Protein AF-A0A947U623-F1 (afdb_monomer_lite)

Foldseek 3Di:
DVVVVVVVVVVVVPPDPPPDQAEAEEEEEDDPPAADPPHVCRHPFNVVVCVVQVVVSHHYHYDYDHPVVSLVCQLVVVGFKYWFAFDDPVSVVRWDWDFQPDFDDDDDDDDPVDDDPDPPPPCSVVPDDRRRMTMTGRPPDPPDPPPPPPDDDDDPDDDDDD

pLDDT: mean 70.65, std 21.05, range [23.34, 93.44]

Secondary structure (DSSP, 8-state):
-HHHHHHHHHHHHT-------EEEEEEE--BTTTB-TTSGGGSHHHHHHHHHHHTTTEEEEEEE--HHHHHHHHHTTSSSEEEEEPP-HHHHHH-EE-S--B---------TTS--S--------TT-----BEEEE-TT---SS-S---------------

Structure (mmCIF, N/CA/C/O backbone):
data_AF-A0A947U623-F1
#
_entry.id   AF-A0A947U623-F1
#
loop_
_atom_site.group_PDB
_atom_site.id
_atom_site.type_symbol
_atom_site.label_atom_id
_atom_site.label_alt_id
_atom_site.label_comp_id
_atom_site.label_asym_id
_atom_site.label_entity_id
_atom_site.label_seq_id
_atom_site.pdbx_PDB_ins_code
_atom_site.Cartn_x
_atom_site.Cartn_y
_atom_site.Cartn_z
_atom_site.occupancy
_atom_site.B_iso_or_equiv
_atom_site.auth_seq_id
_atom_site.auth_comp_id
_atom_site.auth_asym_id
_atom_site.auth_atom_id
_atom_site.pdbx_PDB_model_num
ATOM 1 N N . MET A 1 1 ? -27.843 -3.131 53.153 1.00 62.16 1 MET A N 1
ATOM 2 C CA . MET A 1 1 ? -26.439 -3.399 52.750 1.00 62.16 1 MET A CA 1
ATOM 3 C C . MET A 1 1 ? -26.314 -4.554 51.749 1.00 62.16 1 MET A C 1
ATOM 5 O O . MET A 1 1 ? -25.768 -4.341 50.678 1.00 62.16 1 MET A O 1
ATOM 9 N N . ARG A 1 2 ? -26.897 -5.737 52.002 1.00 68.00 2 ARG A N 1
ATOM 10 C CA . ARG A 1 2 ? -26.827 -6.915 51.102 1.00 68.00 2 ARG A CA 1
ATOM 11 C C . ARG A 1 2 ? -27.379 -6.691 49.677 1.00 68.00 2 ARG A C 1
ATOM 13 O O . ARG A 1 2 ? -26.789 -7.174 48.723 1.00 68.00 2 ARG A O 1
ATOM 20 N N . ARG A 1 3 ? -28.450 -5.892 49.534 1.00 73.06 3 ARG A N 1
ATOM 21 C CA . ARG A 1 3 ? -29.049 -5.522 48.230 1.00 73.06 3 ARG A CA 1
ATOM 22 C C . ARG A 1 3 ? -28.205 -4.535 47.404 1.00 73.06 3 ARG A C 1
ATOM 24 O O . ARG A 1 3 ? -28.288 -4.539 46.182 1.00 73.06 3 ARG A O 1
ATOM 31 N N . LEU A 1 4 ? -27.384 -3.714 48.068 1.00 75.50 4 LEU A N 1
ATOM 32 C CA . LEU A 1 4 ? -26.464 -2.776 47.408 1.00 75.50 4 LEU A CA 1
ATOM 33 C C . LEU A 1 4 ? -25.236 -3.512 46.859 1.00 75.50 4 LEU A C 1
ATOM 35 O O . LEU A 1 4 ? -24.801 -3.230 45.750 1.00 75.50 4 LEU A O 1
ATOM 39 N N . LEU A 1 5 ? -24.739 -4.513 47.595 1.00 75.19 5 LEU A N 1
ATOM 40 C CA . LEU A 1 5 ? -23.651 -5.383 47.138 1.00 75.19 5 LEU A CA 1
ATOM 41 C C . LEU A 1 5 ? -24.050 -6.206 45.906 1.00 75.19 5 LEU A C 1
ATOM 43 O O . LEU A 1 5 ? -23.271 -6.303 44.965 1.00 75.19 5 LEU A O 1
ATOM 47 N N . THR A 1 6 ? -25.277 -6.737 45.865 1.00 79.88 6 THR A N 1
ATOM 48 C CA . THR A 1 6 ? -25.775 -7.463 44.685 1.00 79.88 6 THR A CA 1
ATOM 49 C C . THR A 1 6 ? -25.949 -6.563 43.464 1.00 79.88 6 THR A C 1
ATOM 51 O O . THR A 1 6 ? -25.655 -7.000 42.359 1.00 79.88 6 THR A O 1
ATOM 54 N N . ALA A 1 7 ? -26.371 -5.305 43.641 1.00 79.44 7 ALA A N 1
ATOM 55 C CA . ALA A 1 7 ? -26.481 -4.354 42.533 1.00 79.44 7 ALA A CA 1
ATOM 56 C C . ALA A 1 7 ? -25.102 -3.959 41.971 1.00 79.44 7 ALA A C 1
ATOM 58 O O . ALA A 1 7 ? -24.934 -3.868 40.758 1.00 79.44 7 ALA A O 1
ATOM 59 N N . LEU A 1 8 ? -24.098 -3.797 42.842 1.00 78.25 8 LEU A N 1
ATOM 60 C CA . LEU A 1 8 ? -22.727 -3.475 42.438 1.00 78.25 8 LEU A CA 1
ATOM 61 C C . LEU A 1 8 ? -22.062 -4.633 41.667 1.00 78.25 8 LEU A C 1
ATOM 63 O O . LEU A 1 8 ? -21.417 -4.400 40.648 1.00 78.25 8 LEU A O 1
ATOM 67 N N . LEU A 1 9 ? -22.272 -5.878 42.112 1.00 77.81 9 LEU A N 1
ATOM 68 C CA . LEU A 1 9 ? -21.800 -7.083 41.414 1.00 77.81 9 LEU A CA 1
ATOM 69 C C . LEU A 1 9 ? -22.490 -7.291 40.055 1.00 77.81 9 LEU A C 1
ATOM 71 O O . LEU A 1 9 ? -21.840 -7.734 39.112 1.00 77.81 9 LEU A O 1
ATOM 75 N N . LEU A 1 10 ? -23.774 -6.936 39.929 1.00 79.12 10 LEU A N 1
ATOM 76 C CA . LEU A 1 10 ? -24.505 -7.048 38.664 1.00 79.12 10 LEU A CA 1
ATOM 77 C C . LEU A 1 10 ? -24.050 -5.991 37.639 1.00 79.12 10 LEU A C 1
ATOM 79 O O . LEU A 1 10 ? -23.854 -6.318 36.473 1.00 79.12 10 LEU A O 1
ATOM 83 N N . CYS A 1 11 ? -23.807 -4.746 38.071 1.00 76.88 11 CYS A N 1
ATOM 84 C CA . CYS A 1 11 ? -23.284 -3.684 37.201 1.00 76.88 11 CYS A CA 1
ATOM 85 C C . CYS A 1 11 ? -21.851 -3.954 36.714 1.00 76.88 11 CYS A C 1
ATOM 87 O O . CYS A 1 11 ? -21.518 -3.603 35.585 1.00 76.88 11 CYS A O 1
ATOM 89 N N . ALA A 1 12 ? -21.012 -4.603 37.528 1.00 74.50 12 ALA A N 1
ATOM 90 C CA . ALA A 1 12 ? -19.654 -4.969 37.126 1.00 74.50 12 ALA A CA 1
ATOM 91 C C . ALA A 1 12 ? -19.627 -6.053 36.028 1.00 74.50 12 ALA A C 1
ATOM 93 O O . ALA A 1 12 ? -18.721 -6.053 35.200 1.00 74.50 12 ALA A O 1
ATOM 94 N N . GLY A 1 13 ? -20.630 -6.941 35.981 1.00 75.19 13 GLY A N 1
ATOM 95 C CA . GLY A 1 13 ? -20.740 -7.991 34.958 1.00 75.19 13 GLY A CA 1
ATOM 96 C C . GLY A 1 13 ? -21.222 -7.507 33.583 1.00 75.19 13 GLY A C 1
ATOM 97 O O . GLY A 1 13 ? -20.975 -8.172 32.583 1.00 75.19 13 GLY A O 1
ATOM 98 N N . LEU A 1 14 ? -21.878 -6.344 33.514 1.00 71.88 14 LEU A N 1
ATOM 99 C CA . LEU A 1 14 ? -22.396 -5.758 32.267 1.00 71.88 14 LEU A CA 1
ATOM 100 C C . LEU A 1 14 ? -21.351 -4.940 31.492 1.00 71.88 14 LEU A C 1
ATOM 102 O O . LEU A 1 14 ? -21.587 -4.569 30.344 1.00 71.88 14 LEU A O 1
ATOM 106 N N . CYS A 1 15 ? -20.191 -4.666 32.091 1.00 65.31 15 CYS A N 1
ATOM 107 C CA . CYS A 1 15 ? -19.116 -3.917 31.450 1.00 65.31 15 CYS A CA 1
ATOM 108 C C . CYS A 1 15 ? -18.193 -4.878 30.685 1.00 65.31 15 CYS A C 1
ATOM 110 O O . CYS A 1 15 ? -17.064 -5.145 31.096 1.00 65.31 15 CYS A O 1
ATOM 112 N N . GLN A 1 16 ? -18.681 -5.454 29.583 1.00 71.50 16 GLN A N 1
ATOM 113 C CA . GLN A 1 16 ? -17.786 -6.145 28.655 1.00 71.50 16 GLN A CA 1
ATOM 114 C C . GLN A 1 16 ? -16.966 -5.099 27.886 1.00 71.50 16 GLN A C 1
ATOM 116 O O . GLN A 1 16 ? -17.546 -4.145 27.358 1.00 71.50 16 GLN A O 1
ATOM 121 N N . PRO A 1 17 ? -15.632 -5.248 27.785 1.00 66.69 17 PRO A N 1
ATOM 122 C CA . PRO A 1 17 ? -14.849 -4.402 26.903 1.00 66.69 17 PRO A CA 1
ATOM 123 C C . PRO A 1 17 ? -15.298 -4.675 25.467 1.00 66.69 17 PRO A C 1
ATOM 125 O O . PRO A 1 17 ? -15.159 -5.789 24.962 1.00 66.69 17 PRO A O 1
ATOM 128 N N . ALA A 1 18 ? -15.847 -3.661 24.803 1.00 63.44 18 ALA A N 1
ATOM 129 C CA . ALA A 1 18 ? -16.098 -3.722 23.374 1.00 63.44 18 ALA A CA 1
ATOM 130 C C . ALA A 1 18 ? -14.741 -3.795 22.656 1.00 63.44 18 ALA A C 1
ATOM 132 O O . ALA A 1 18 ? -14.083 -2.775 22.447 1.00 63.44 18 ALA A O 1
ATOM 133 N N . GLN A 1 19 ? -14.295 -5.001 22.301 1.00 60.44 19 GLN A N 1
ATOM 134 C CA . GLN A 1 19 ? -13.202 -5.177 21.349 1.00 60.44 19 GLN A CA 1
ATOM 135 C C . GLN A 1 19 ? -13.719 -4.792 19.962 1.00 60.44 19 GLN A C 1
ATOM 137 O O . GLN A 1 19 ? -14.154 -5.628 19.176 1.00 60.44 19 GLN A O 1
ATOM 142 N N . SER A 1 20 ? -13.708 -3.492 19.675 1.00 66.56 20 SER A N 1
ATOM 143 C CA . SER A 1 20 ? -13.839 -3.003 18.309 1.00 66.56 20 SER A CA 1
ATOM 144 C C . SER A 1 20 ? -12.556 -3.369 17.574 1.00 66.56 20 SER A C 1
ATOM 146 O O . SER A 1 20 ? -11.506 -2.794 17.860 1.00 66.56 20 SER A O 1
ATOM 148 N N . GLN A 1 21 ? -12.631 -4.318 16.642 1.00 71.12 21 GLN A N 1
ATOM 149 C CA . GLN A 1 21 ? -11.533 -4.569 15.717 1.00 71.12 21 GLN A CA 1
ATOM 150 C C . GLN A 1 21 ? -11.317 -3.293 14.902 1.00 71.12 21 GLN A C 1
ATOM 152 O O . GL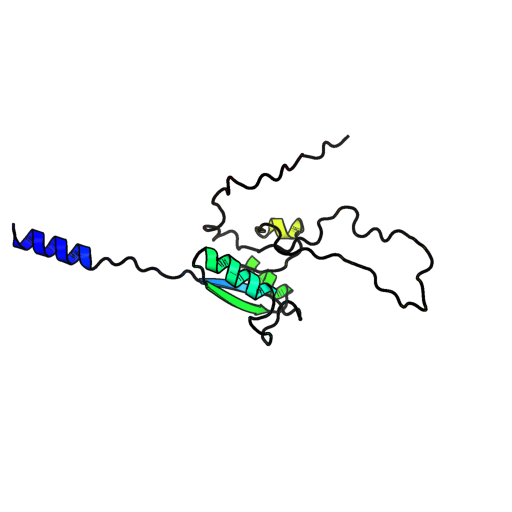N A 1 21 ? -12.219 -2.829 14.204 1.00 71.12 21 GLN A O 1
ATOM 157 N N . GLU A 1 22 ? -10.157 -2.664 15.059 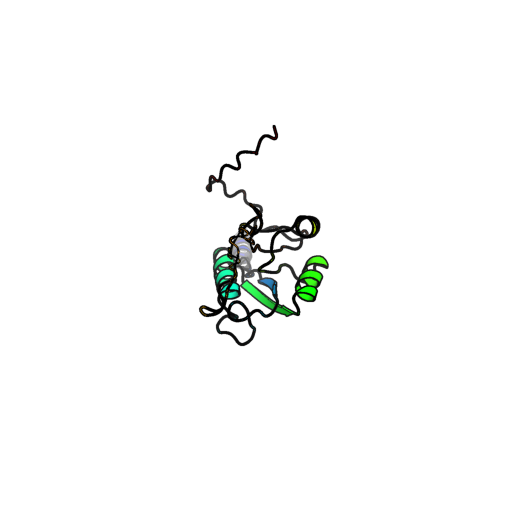1.00 82.56 22 GLU A N 1
ATOM 158 C CA . GLU A 1 22 ? -9.885 -1.404 14.380 1.00 82.56 22 GLU A CA 1
ATOM 159 C C . GLU A 1 22 ? -9.755 -1.645 12.875 1.00 82.56 22 GLU A C 1
ATOM 161 O O . GLU A 1 22 ? -9.199 -2.658 12.443 1.00 82.56 22 GLU A O 1
ATOM 166 N N . GLN A 1 23 ? -10.304 -0.736 12.071 1.00 88.50 23 GLN A N 1
ATOM 167 C CA . GLN A 1 23 ? -10.263 -0.815 10.616 1.00 88.50 23 GLN A CA 1
ATOM 168 C C . GLN A 1 23 ? -9.520 0.391 10.044 1.00 88.50 23 GLN A C 1
ATOM 170 O O . GLN A 1 23 ? -9.825 1.540 10.371 1.00 88.50 23 GLN A O 1
ATOM 175 N N . ILE A 1 24 ? -8.550 0.126 9.170 1.00 88.88 24 ILE A N 1
ATOM 176 C CA . ILE A 1 24 ? -7.756 1.143 8.475 1.00 88.88 24 ILE A CA 1
ATOM 177 C C . ILE A 1 24 ? -8.076 1.106 6.987 1.00 88.88 24 ILE A C 1
ATOM 179 O O . ILE A 1 24 ? -8.118 0.041 6.379 1.00 88.88 24 ILE A O 1
ATOM 183 N N . ARG A 1 25 ? -8.234 2.286 6.383 1.00 91.00 25 ARG A N 1
ATOM 184 C CA . ARG A 1 25 ? -8.495 2.434 4.951 1.00 91.00 25 ARG A CA 1
ATOM 185 C C . ARG A 1 25 ? -7.211 2.805 4.217 1.00 91.00 25 ARG A C 1
ATOM 187 O O . ARG A 1 25 ? -6.605 3.850 4.496 1.00 91.00 25 ARG A O 1
ATOM 194 N N . ILE A 1 26 ? -6.814 1.966 3.263 1.00 90.94 26 ILE A N 1
ATOM 195 C CA . ILE A 1 26 ? -5.608 2.121 2.446 1.00 90.94 26 ILE A CA 1
ATOM 196 C C . ILE A 1 26 ? -5.985 2.371 0.982 1.00 90.94 26 ILE A C 1
ATOM 198 O O . ILE A 1 26 ? -6.604 1.536 0.329 1.00 90.94 26 ILE A O 1
ATOM 202 N N . ALA A 1 27 ? -5.580 3.524 0.453 1.00 92.12 27 ALA A N 1
ATOM 203 C CA . ALA A 1 27 ? -5.755 3.872 -0.951 1.00 92.12 27 ALA A CA 1
ATOM 204 C C . ALA A 1 27 ? -4.585 3.312 -1.769 1.00 92.12 27 ALA A C 1
ATOM 206 O O . ALA A 1 27 ? -3.432 3.629 -1.481 1.00 92.12 27 ALA A O 1
ATOM 207 N N . ILE A 1 28 ? -4.845 2.515 -2.798 1.00 91.25 28 ILE A N 1
ATOM 208 C CA . ILE A 1 28 ? -3.824 1.904 -3.662 1.00 91.25 28 ILE A CA 1
ATOM 209 C C . ILE A 1 28 ? -4.191 2.071 -5.136 1.00 91.25 28 ILE A C 1
ATOM 211 O O . ILE A 1 28 ? -5.352 2.299 -5.470 1.00 91.25 28 ILE A O 1
ATOM 215 N N . GLY A 1 29 ? -3.192 2.008 -6.015 1.00 90.12 29 GLY A N 1
ATOM 216 C CA . GLY A 1 29 ? -3.415 1.964 -7.457 1.00 90.12 29 GLY A CA 1
ATOM 217 C C . GLY A 1 29 ? -3.270 0.561 -8.019 1.00 90.12 29 GLY A C 1
ATOM 218 O O . GLY A 1 29 ? -2.639 -0.299 -7.409 1.00 90.12 29 GLY A O 1
ATOM 219 N N . GLU A 1 30 ? -3.853 0.339 -9.194 1.00 90.25 30 GLU A N 1
ATOM 220 C CA . GLU A 1 30 ? -3.684 -0.925 -9.903 1.00 90.25 30 GLU A CA 1
ATOM 221 C C . GLU A 1 30 ? -2.264 -1.047 -10.461 1.00 90.25 30 GLU A C 1
ATOM 223 O O . GLU A 1 30 ? -1.739 -0.130 -11.104 1.00 90.25 30 GLU A O 1
ATOM 228 N N . TRP A 1 31 ? -1.644 -2.193 -10.194 1.00 87.44 31 TRP A N 1
ATOM 229 C CA . TRP A 1 31 ? -0.343 -2.574 -10.723 1.00 87.44 31 TRP A CA 1
ATOM 230 C C . TRP A 1 31 ? -0.201 -4.105 -10.763 1.00 87.44 31 TRP A C 1
ATOM 232 O O . TRP A 1 31 ? 0.451 -4.699 -9.897 1.00 87.44 31 TRP A O 1
ATOM 242 N N . PRO A 1 32 ? -0.823 -4.782 -11.746 1.00 87.56 32 PRO A N 1
ATOM 243 C CA . PRO A 1 32 ? -0.673 -6.223 -11.904 1.00 87.56 32 PRO A CA 1
ATOM 244 C C . PRO A 1 32 ? 0.789 -6.610 -12.201 1.00 87.56 32 PRO A C 1
ATOM 246 O O . PRO A 1 32 ? 1.481 -5.867 -12.900 1.00 87.56 32 PRO A O 1
ATOM 249 N N . PRO A 1 33 ? 1.272 -7.770 -11.714 1.00 86.50 33 PRO A N 1
ATOM 250 C CA . PRO A 1 33 ? 0.561 -8.783 -10.921 1.00 86.50 33 PRO A CA 1
ATOM 251 C C . PRO A 1 33 ? 0.567 -8.514 -9.401 1.00 86.50 33 PRO A C 1
ATOM 253 O O . PRO A 1 33 ? 0.132 -9.361 -8.625 1.00 86.50 33 PRO A O 1
ATOM 256 N N . PHE A 1 34 ? 1.087 -7.367 -8.953 1.00 85.81 34 PHE A N 1
ATOM 257 C CA . PHE A 1 34 ? 1.324 -7.093 -7.534 1.00 85.81 34 PHE A CA 1
ATOM 258 C C . PHE A 1 34 ? 0.091 -6.579 -6.788 1.00 85.81 34 PHE A C 1
ATOM 260 O O . PHE A 1 34 ? -0.116 -6.945 -5.629 1.00 85.81 34 PHE A O 1
ATOM 267 N N . ILE A 1 35 ? -0.692 -5.719 -7.443 1.00 90.31 35 ILE A N 1
ATOM 268 C CA . ILE A 1 35 ? -1.902 -5.082 -6.919 1.00 90.31 35 ILE A CA 1
ATOM 269 C C . ILE A 1 35 ? -2.971 -5.063 -8.014 1.00 90.31 35 ILE A C 1
ATOM 271 O O . ILE A 1 35 ? -2.709 -4.586 -9.118 1.00 90.31 35 ILE A O 1
ATOM 275 N N . GLY A 1 36 ? -4.191 -5.494 -7.713 1.00 91.50 36 GLY A N 1
ATOM 276 C CA . GLY A 1 36 ? -5.322 -5.338 -8.629 1.00 91.50 36 GLY A CA 1
ATOM 277 C C . GLY A 1 36 ? -6.630 -5.797 -8.006 1.00 91.50 36 GLY A C 1
ATOM 278 O O . GLY A 1 36 ? -6.637 -6.771 -7.259 1.00 91.50 36 GLY A O 1
ATOM 279 N N . GLU A 1 37 ? -7.731 -5.117 -8.318 1.00 91.25 37 GLU A N 1
ATOM 280 C CA . GLU A 1 37 ? -9.040 -5.414 -7.721 1.00 91.25 37 GLU A CA 1
ATOM 281 C C . GLU A 1 37 ? -9.535 -6.819 -8.100 1.00 91.25 37 GLU A C 1
ATOM 283 O O . GLU A 1 37 ? -10.099 -7.537 -7.279 1.00 91.25 37 GLU A O 1
ATOM 288 N N . ALA A 1 38 ? -9.241 -7.244 -9.331 1.00 91.62 38 ALA A N 1
ATOM 289 C CA . ALA A 1 38 ? -9.631 -8.546 -9.869 1.00 91.62 38 ALA A CA 1
ATOM 290 C C . ALA A 1 38 ? -8.702 -9.711 -9.465 1.00 91.62 38 ALA A C 1
ATOM 292 O O . ALA A 1 38 ? -8.948 -10.853 -9.857 1.00 91.62 38 ALA A O 1
ATOM 293 N N . 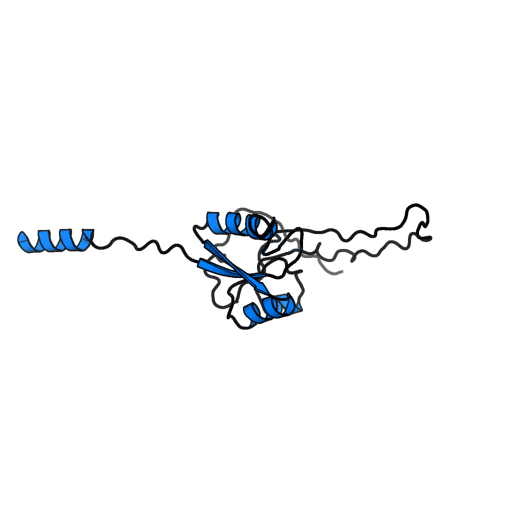LEU A 1 39 ? -7.611 -9.452 -8.732 1.00 90.81 39 LEU A N 1
ATOM 294 C CA . LEU A 1 39 ? -6.658 -10.491 -8.336 1.00 90.81 39 LEU A CA 1
ATOM 295 C C . LEU A 1 39 ? -7.105 -11.202 -7.047 1.00 90.81 39 LEU A C 1
ATOM 297 O O . LEU A 1 39 ? -7.692 -10.569 -6.165 1.00 90.81 39 LEU A O 1
ATOM 301 N N . PRO A 1 40 ? -6.764 -12.493 -6.864 1.00 89.56 40 PRO A N 1
ATOM 302 C CA . PRO A 1 40 ? -6.923 -13.161 -5.576 1.00 89.56 40 PRO A CA 1
ATOM 303 C C . PRO A 1 40 ? -6.233 -12.358 -4.469 1.00 89.56 40 PRO A C 1
ATOM 305 O O . PRO A 1 40 ? -5.083 -11.945 -4.621 1.00 89.56 40 PRO A O 1
ATOM 308 N N . HIS A 1 41 ? -6.948 -12.106 -3.371 1.00 88.38 41 HIS A N 1
ATOM 309 C CA . HIS A 1 41 ? -6.468 -11.290 -2.245 1.00 88.38 41 HIS A CA 1
ATOM 310 C C . HIS A 1 41 ? -5.994 -9.877 -2.626 1.00 88.38 41 HIS A C 1
ATOM 312 O O . HIS A 1 41 ? -5.239 -9.263 -1.876 1.00 88.38 41 HIS A O 1
ATOM 318 N N . TYR A 1 42 ? -6.441 -9.359 -3.774 1.00 90.44 42 TYR A N 1
ATOM 319 C CA . TYR A 1 42 ? -5.998 -8.102 -4.376 1.00 90.44 42 TYR A CA 1
ATOM 320 C C . TYR A 1 42 ? -4.523 -8.067 -4.826 1.00 90.44 42 TYR A C 1
ATOM 322 O O . TYR A 1 42 ? -4.009 -7.001 -5.175 1.00 90.44 42 TYR A O 1
ATOM 330 N N . GLY A 1 43 ? -3.844 -9.219 -4.853 1.00 90.25 43 GLY A N 1
ATOM 331 C CA . GLY A 1 43 ? -2.429 -9.367 -5.205 1.00 90.25 43 GLY A CA 1
ATOM 332 C C . GLY A 1 43 ? -1.500 -9.570 -3.999 1.00 90.25 43 GLY A C 1
ATOM 333 O O . GLY A 1 43 ? -1.916 -9.523 -2.840 1.00 90.25 43 GLY A O 1
ATOM 334 N N . VAL A 1 44 ? -0.209 -9.798 -4.272 1.00 89.38 44 VAL A N 1
ATOM 335 C CA . VAL A 1 44 ? 0.793 -10.123 -3.233 1.00 89.38 44 VAL A CA 1
ATOM 336 C C . VAL A 1 44 ? 1.014 -8.979 -2.247 1.00 89.38 44 VAL A C 1
ATOM 338 O O . VAL A 1 44 ? 1.258 -9.213 -1.065 1.00 89.38 44 VAL A O 1
ATOM 341 N N . VAL A 1 45 ? 0.908 -7.732 -2.713 1.00 87.56 45 VAL A N 1
ATOM 342 C CA . VAL A 1 45 ? 1.118 -6.575 -1.845 1.00 87.56 45 VAL A CA 1
ATOM 343 C C . VAL A 1 45 ? -0.011 -6.475 -0.820 1.00 87.56 45 VAL A C 1
ATOM 345 O O . VAL A 1 45 ? 0.305 -6.552 0.361 1.00 87.56 45 VAL A O 1
ATOM 348 N N . PRO A 1 46 ? -1.303 -6.351 -1.186 1.00 90.19 46 PRO A N 1
ATOM 349 C CA . PRO A 1 46 ? -2.373 -6.258 -0.193 1.00 90.19 46 PRO A CA 1
ATOM 350 C C . PRO A 1 46 ? -2.449 -7.477 0.729 1.00 90.19 46 PRO A C 1
ATOM 352 O O . PRO A 1 46 ? -2.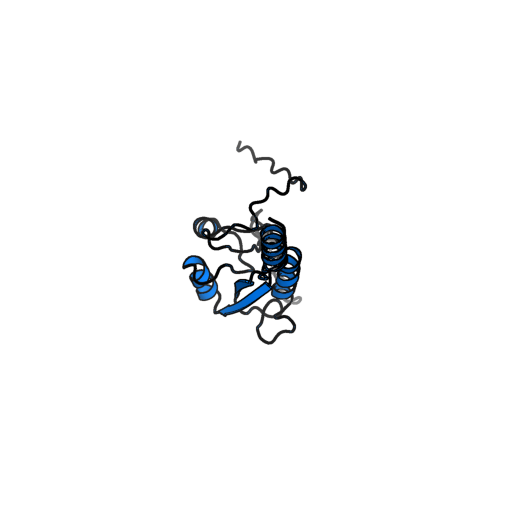759 -7.325 1.908 1.00 90.19 46 PRO A O 1
ATOM 355 N N . GLN A 1 47 ? -2.096 -8.669 0.237 1.00 90.50 47 GLN A N 1
ATOM 356 C CA . GLN A 1 47 ? -1.978 -9.852 1.084 1.00 90.50 47 GLN A CA 1
ATOM 357 C C . GLN A 1 47 ? -0.944 -9.654 2.207 1.00 90.50 47 GLN A C 1
ATOM 359 O O . GLN A 1 47 ? -1.287 -9.819 3.378 1.00 90.50 47 GLN A O 1
ATOM 364 N N . LEU A 1 48 ? 0.276 -9.216 1.875 1.00 87.50 48 LEU A N 1
ATOM 365 C CA . LEU A 1 48 ? 1.322 -8.920 2.862 1.00 87.50 48 LEU A CA 1
ATOM 366 C C . LEU A 1 48 ? 0.856 -7.885 3.899 1.00 87.50 48 LEU A C 1
ATOM 368 O O . LEU A 1 48 ? 1.221 -7.951 5.072 1.00 87.50 48 LEU A O 1
ATOM 372 N N . LEU A 1 49 ? 0.035 -6.921 3.483 1.00 87.31 49 LEU A N 1
ATOM 373 C CA . LEU A 1 49 ? -0.478 -5.883 4.380 1.00 87.31 49 LEU A CA 1
ATOM 374 C C . LEU A 1 49 ? -1.549 -6.396 5.305 1.00 87.31 49 LEU A C 1
ATOM 376 O O . LEU A 1 49 ? -1.504 -6.092 6.493 1.00 87.31 49 LEU A O 1
ATOM 380 N N . ASN A 1 50 ? -2.468 -7.200 4.787 1.00 89.44 50 ASN A N 1
ATOM 381 C CA . ASN A 1 50 ? -3.457 -7.867 5.614 1.00 89.44 50 ASN A CA 1
ATOM 382 C C . ASN A 1 50 ? -2.770 -8.685 6.705 1.00 89.44 50 ASN A C 1
ATOM 384 O O . ASN A 1 50 ? -3.147 -8.568 7.865 1.00 89.44 50 ASN A O 1
ATOM 388 N N . GLU A 1 51 ? -1.725 -9.439 6.361 1.00 89.50 51 GLU A N 1
ATOM 389 C CA . GLU A 1 51 ? -0.944 -10.218 7.325 1.00 89.50 51 GLU A CA 1
ATOM 390 C C . GLU A 1 51 ? -0.244 -9.314 8.351 1.00 89.50 51 GLU A C 1
ATOM 392 O O . GLU A 1 51 ? -0.373 -9.533 9.557 1.00 89.50 51 GLU A O 1
ATOM 397 N N . ALA A 1 52 ? 0.422 -8.246 7.903 1.00 86.94 52 ALA A N 1
ATOM 398 C CA . ALA A 1 52 ? 1.101 -7.304 8.791 1.00 86.94 52 ALA A CA 1
ATOM 399 C C . ALA A 1 52 ? 0.134 -6.618 9.774 1.00 86.94 52 ALA A C 1
ATOM 401 O O . ALA A 1 52 ? 0.417 -6.550 10.972 1.00 86.94 52 ALA A O 1
ATOM 402 N N . PHE A 1 53 ? -1.021 -6.141 9.301 1.00 85.81 53 PHE A N 1
ATOM 403 C CA . PHE A 1 53 ? -2.033 -5.494 10.141 1.00 85.81 53 PHE A CA 1
ATOM 404 C C . PHE A 1 53 ? -2.788 -6.493 11.029 1.00 85.81 53 PHE A C 1
ATOM 406 O O . PHE A 1 53 ? -3.105 -6.167 12.177 1.00 85.81 53 PHE A O 1
ATOM 413 N N . ALA A 1 54 ? -2.981 -7.731 10.568 1.00 88.12 54 ALA A N 1
ATOM 414 C CA . ALA A 1 54 ? -3.578 -8.797 11.365 1.00 88.12 54 ALA A CA 1
ATOM 415 C C . ALA A 1 54 ? -2.744 -9.126 12.612 1.00 88.12 54 ALA A C 1
ATOM 417 O O . ALA A 1 54 ? -3.328 -9.419 13.655 1.00 88.12 54 ALA A O 1
ATOM 418 N N . THR A 1 55 ? -1.407 -8.985 12.570 1.00 86.12 55 THR A N 1
ATOM 419 C CA . THR A 1 55 ? -0.558 -9.157 13.772 1.00 86.12 55 THR A CA 1
ATOM 420 C C . THR A 1 55 ? -0.904 -8.194 14.912 1.00 86.12 55 THR A C 1
ATOM 422 O O . THR A 1 55 ? -0.614 -8.482 16.070 1.00 86.12 55 THR A O 1
ATOM 425 N N . GLN A 1 56 ? -1.539 -7.061 14.597 1.00 84.50 56 GLN A N 1
ATOM 426 C CA . GLN A 1 56 ? -1.975 -6.044 15.555 1.00 84.50 56 GLN A CA 1
ATOM 427 C C . GLN A 1 56 ? -3.492 -6.075 15.799 1.00 84.50 56 GLN A C 1
ATOM 429 O O . GLN A 1 56 ? -4.024 -5.180 16.452 1.00 84.50 56 GLN A O 1
ATOM 434 N N . GLY A 1 57 ? -4.206 -7.073 15.265 1.00 85.31 57 GLY A N 1
ATOM 435 C CA . GLY A 1 57 ? -5.666 -7.149 15.352 1.00 85.31 57 GLY A CA 1
ATOM 436 C C . GLY A 1 57 ? -6.383 -6.047 14.567 1.00 85.31 57 GLY A C 1
ATOM 437 O O . GLY A 1 57 ? -7.492 -5.662 14.929 1.00 85.31 57 GLY A O 1
ATOM 438 N N . VAL A 1 58 ? -5.758 -5.521 13.510 1.00 87.25 58 VAL A N 1
ATOM 439 C CA . VAL A 1 58 ? -6.317 -4.457 12.668 1.00 87.25 58 VAL A CA 1
ATOM 440 C C . VAL A 1 58 ? -6.775 -5.042 11.334 1.00 87.25 58 VAL A C 1
ATOM 442 O O . VAL A 1 58 ? -6.055 -5.804 10.694 1.00 87.25 58 VAL A O 1
ATOM 445 N N . SER A 1 59 ? -7.983 -4.680 10.909 1.00 90.00 59 SER A N 1
ATOM 446 C CA . SER A 1 59 ? -8.518 -5.006 9.585 1.00 90.00 59 SER A CA 1
ATOM 447 C C . SER A 1 59 ? -8.207 -3.899 8.576 1.00 90.00 59 SER A C 1
ATOM 449 O O . SER A 1 59 ? -8.090 -2.725 8.934 1.00 90.00 59 SER A O 1
ATOM 451 N N . VAL A 1 60 ? -8.074 -4.265 7.302 1.00 90.75 60 VAL A N 1
ATOM 452 C CA . VAL A 1 60 ? -7.718 -3.328 6.232 1.00 90.75 60 VAL A CA 1
ATOM 453 C C . VAL A 1 60 ? -8.826 -3.273 5.185 1.00 90.75 60 VAL A C 1
ATOM 455 O O . VAL A 1 60 ? -9.274 -4.302 4.687 1.00 90.75 60 VAL A O 1
ATOM 458 N N . GLU A 1 61 ? -9.255 -2.063 4.842 1.00 92.69 61 GLU A N 1
ATOM 459 C CA . GLU A 1 61 ? -10.124 -1.765 3.701 1.00 92.69 61 GLU A CA 1
ATOM 460 C C . GLU A 1 61 ? -9.279 -1.152 2.581 1.00 92.69 61 GLU A C 1
ATOM 462 O O . GLU A 1 61 ? -8.546 -0.186 2.813 1.00 92.69 61 GLU A O 1
ATOM 467 N N . TYR A 1 62 ? -9.399 -1.676 1.362 1.00 92.69 62 TYR A N 1
ATOM 468 C CA . TYR A 1 62 ? -8.693 -1.145 0.198 1.00 92.69 62 TYR A CA 1
ATOM 469 C C . TYR A 1 62 ? -9.609 -0.296 -0.673 1.00 92.69 62 TYR A C 1
ATOM 471 O O . TYR A 1 62 ? -10.744 -0.671 -0.952 1.00 92.69 62 TYR A O 1
ATOM 479 N N . GLY A 1 63 ? -9.085 0.836 -1.137 1.00 93.25 63 GLY A N 1
ATOM 480 C CA . GLY A 1 63 ? -9.697 1.633 -2.193 1.00 93.25 63 GLY A CA 1
ATOM 481 C C . GLY A 1 63 ? -8.782 1.704 -3.400 1.00 93.25 63 GLY A C 1
ATOM 482 O O . GLY A 1 63 ? -7.630 2.124 -3.270 1.00 93.25 63 GLY A O 1
ATOM 483 N N . PHE A 1 64 ? -9.304 1.330 -4.565 1.00 93.44 64 PHE A N 1
ATOM 484 C CA . PHE A 1 64 ? -8.576 1.385 -5.826 1.00 93.44 64 PHE A CA 1
ATOM 485 C C . PHE A 1 64 ? -8.780 2.742 -6.497 1.00 93.44 64 PHE A C 1
ATOM 487 O O . PHE A 1 64 ? -9.896 3.161 -6.804 1.00 93.44 64 PHE A O 1
ATOM 494 N N . PHE A 1 65 ? -7.681 3.459 -6.715 1.00 92.31 65 PHE A N 1
ATOM 495 C CA . PHE A 1 65 ? -7.677 4.772 -7.352 1.00 92.31 65 PHE A CA 1
ATOM 496 C C . PHE A 1 65 ? -6.503 4.892 -8.323 1.00 92.31 65 PHE A C 1
ATOM 498 O O . PHE A 1 65 ? -5.461 4.278 -8.108 1.00 92.31 65 PHE A O 1
ATOM 505 N N . PRO A 1 66 ? -6.572 5.775 -9.333 1.00 92.06 66 PRO A N 1
ATOM 506 C CA . PRO A 1 66 ? -5.372 6.178 -10.059 1.00 92.06 66 PRO A CA 1
ATOM 507 C C . PRO A 1 66 ? -4.287 6.640 -9.074 1.00 92.06 66 PRO A C 1
ATOM 509 O O . PRO A 1 66 ? -4.592 7.398 -8.152 1.00 92.06 66 PRO A O 1
ATOM 512 N N . TRP A 1 67 ? -3.027 6.234 -9.265 1.00 88.75 67 TRP A N 1
ATOM 513 C CA . TRP A 1 67 ? -1.929 6.467 -8.308 1.00 88.75 67 TRP A CA 1
ATOM 514 C C . TRP A 1 67 ? -1.850 7.910 -7.791 1.00 88.75 67 TRP A C 1
ATOM 516 O O . TRP A 1 67 ? -1.757 8.151 -6.587 1.00 88.75 67 TRP A O 1
ATOM 526 N N . LYS A 1 68 ? -1.983 8.894 -8.688 1.00 89.69 68 LYS A N 1
ATOM 527 C CA . LYS A 1 68 ? -2.006 10.318 -8.318 1.00 89.69 68 LYS A CA 1
ATOM 528 C C . LYS A 1 68 ? -3.144 10.648 -7.345 1.00 89.69 68 LYS A C 1
ATOM 530 O O . LYS A 1 68 ? -2.932 11.386 -6.389 1.00 89.69 68 LYS A O 1
ATOM 535 N N . ARG A 1 69 ? -4.333 10.083 -7.565 1.00 90.75 69 ARG A N 1
ATOM 536 C CA . ARG A 1 69 ? -5.490 10.252 -6.682 1.00 90.75 69 ARG A CA 1
ATOM 537 C C . ARG A 1 69 ? -5.264 9.546 -5.350 1.00 90.75 69 ARG A C 1
ATOM 539 O O . ARG A 1 69 ? -5.471 10.192 -4.334 1.00 90.75 69 ARG A O 1
ATOM 546 N N . ALA A 1 70 ? -4.766 8.308 -5.334 1.00 88.62 70 ALA A N 1
ATOM 547 C CA . ALA A 1 70 ? -4.446 7.598 -4.089 1.00 88.62 70 ALA A CA 1
ATOM 548 C C . ALA A 1 70 ? -3.511 8.422 -3.180 1.00 88.62 70 ALA A C 1
ATOM 550 O O . ALA A 1 70 ? -3.752 8.562 -1.982 1.00 88.62 70 ALA A O 1
ATOM 551 N N . TYR A 1 71 ? -2.493 9.058 -3.766 1.00 86.56 71 TYR A N 1
ATOM 552 C CA . TYR A 1 71 ? -1.610 9.977 -3.049 1.00 86.56 71 TYR A CA 1
ATOM 553 C C . TYR A 1 71 ? -2.356 11.190 -2.473 1.00 86.56 71 TYR A C 1
ATOM 555 O O . TYR A 1 71 ? -2.189 11.538 -1.301 1.00 86.56 71 TYR A O 1
ATOM 563 N N . THR A 1 72 ? -3.185 11.842 -3.293 1.00 89.06 72 THR A N 1
ATOM 564 C CA . THR A 1 72 ? -3.973 13.013 -2.892 1.00 89.06 72 THR A CA 1
ATOM 565 C C . THR A 1 72 ? -4.984 12.684 -1.792 1.00 89.06 72 THR A C 1
ATOM 567 O O . THR A 1 72 ? -5.125 13.470 -0.860 1.00 89.06 72 THR A O 1
ATOM 570 N N . GLU A 1 73 ? -5.640 11.525 -1.856 1.00 88.81 73 GLU A N 1
ATOM 571 C CA . GLU A 1 73 ? -6.581 11.036 -0.843 1.00 88.81 73 GLU A CA 1
ATOM 572 C C . GLU A 1 73 ? -5.934 10.938 0.548 1.00 88.81 73 GLU A C 1
ATOM 574 O O . GLU A 1 73 ? -6.528 11.360 1.545 1.00 88.81 73 GLU A O 1
ATOM 579 N N . VAL A 1 74 ? -4.691 10.447 0.615 1.00 87.56 74 VAL A N 1
ATOM 580 C CA . VAL A 1 74 ? -3.936 10.366 1.874 1.00 87.56 74 VAL A CA 1
ATOM 581 C C . VAL A 1 74 ? -3.395 11.723 2.302 1.00 87.56 74 VAL A C 1
ATOM 583 O O . VAL A 1 74 ? -3.481 12.074 3.477 1.00 87.56 74 VAL A O 1
ATOM 586 N N . LYS A 1 75 ? -2.893 12.531 1.359 1.00 84.50 75 LYS A N 1
ATOM 587 C CA . LYS A 1 75 ? -2.433 13.899 1.649 1.00 84.50 75 LYS A CA 1
ATOM 588 C C . LYS A 1 75 ? -3.555 14.768 2.230 1.00 84.50 75 LYS A C 1
ATOM 590 O O . LYS A 1 75 ? -3.301 15.595 3.097 1.00 84.50 75 LYS A O 1
ATOM 595 N N . GLN A 1 76 ? -4.790 14.565 1.775 1.00 87.19 76 GLN A N 1
ATOM 596 C CA . GLN A 1 76 ? -5.979 15.280 2.248 1.00 87.19 76 GLN A CA 1
ATOM 597 C C . GLN A 1 76 ? -6.627 14.627 3.483 1.00 87.19 76 GLN A C 1
ATOM 599 O O . GLN A 1 76 ? -7.643 15.122 3.962 1.00 87.19 76 GLN A O 1
ATOM 604 N N . GLY A 1 77 ? -6.068 13.526 4.000 1.00 85.19 77 GLY A N 1
ATOM 605 C CA . GLY A 1 77 ? -6.541 12.847 5.210 1.00 85.19 77 GLY A CA 1
ATOM 606 C C . GLY A 1 77 ? -7.863 12.085 5.059 1.00 85.19 77 GLY A C 1
ATOM 607 O O . GLY A 1 77 ? -8.385 11.579 6.051 1.00 85.19 77 GLY A O 1
ATOM 608 N N . ARG A 1 78 ? -8.407 11.969 3.838 1.00 87.62 78 ARG A N 1
ATOM 609 C CA . ARG A 1 78 ? -9.624 11.181 3.567 1.00 87.62 78 ARG A CA 1
ATOM 610 C C . ARG A 1 78 ? -9.372 9.682 3.691 1.00 87.62 78 ARG A C 1
ATOM 612 O O . ARG A 1 78 ? -10.257 8.936 4.108 1.00 87.62 78 ARG A O 1
ATOM 619 N N . TRP A 1 79 ? -8.154 9.269 3.361 1.00 89.56 79 TRP A N 1
ATOM 620 C CA . TRP A 1 79 ? -7.647 7.916 3.542 1.00 89.56 79 TRP A CA 1
ATOM 621 C C . TRP A 1 79 ? -6.490 7.931 4.534 1.00 89.56 79 TRP A C 1
ATOM 623 O O . TRP A 1 79 ? -5.724 8.893 4.596 1.00 89.56 79 TRP A O 1
ATOM 633 N N . GLN A 1 80 ? -6.379 6.882 5.348 1.00 86.69 80 GLN A N 1
ATOM 634 C CA . GLN A 1 80 ? -5.381 6.850 6.417 1.00 86.69 80 GLN A CA 1
ATOM 635 C C . GLN A 1 80 ? -4.003 6.500 5.877 1.00 86.69 80 GLN A C 1
ATOM 637 O O . GLN A 1 80 ? -3.008 7.004 6.397 1.00 86.69 80 GLN A O 1
ATOM 642 N N . ALA A 1 81 ? -3.947 5.655 4.847 1.00 86.38 81 ALA A N 1
ATOM 643 C CA . ALA A 1 81 ? -2.688 5.172 4.323 1.00 86.38 81 ALA A CA 1
ATOM 644 C C . ALA A 1 81 ? -2.708 4.878 2.822 1.00 86.38 81 ALA A C 1
ATOM 646 O O . ALA A 1 81 ? -3.756 4.833 2.183 1.00 86.38 81 ALA A O 1
ATOM 647 N N . SER A 1 82 ? -1.515 4.710 2.256 1.00 88.25 82 SER A N 1
ATOM 648 C CA . SER A 1 82 ? -1.301 4.223 0.891 1.00 88.25 82 SER A CA 1
ATOM 649 C C . SER A 1 82 ? -0.013 3.397 0.833 1.00 88.25 82 SER A C 1
ATOM 651 O O . SER A 1 82 ? 0.876 3.580 1.667 1.00 88.25 82 SER A O 1
ATOM 653 N N . ALA A 1 83 ? 0.080 2.468 -0.116 1.00 84.56 83 ALA A N 1
ATOM 654 C CA . ALA A 1 83 ? 1.138 1.460 -0.184 1.00 84.56 83 ALA A CA 1
ATOM 655 C C . ALA A 1 83 ? 2.034 1.628 -1.422 1.00 84.56 83 ALA A C 1
ATOM 657 O O . ALA A 1 83 ? 1.617 2.234 -2.404 1.00 84.56 83 ALA A O 1
ATOM 658 N N . ILE A 1 84 ? 3.235 1.037 -1.374 1.00 81.31 84 ILE A N 1
ATOM 659 C CA . ILE A 1 84 ? 4.166 0.898 -2.514 1.00 81.31 84 ILE A CA 1
ATOM 660 C C . ILE A 1 84 ? 4.613 2.241 -3.107 1.00 81.31 84 ILE A C 1
ATOM 662 O O . ILE A 1 84 ? 4.611 2.475 -4.312 1.00 81.31 84 ILE A O 1
ATOM 666 N N . TRP A 1 85 ? 5.015 3.163 -2.232 1.00 81.25 85 TRP A N 1
ATOM 667 C CA . TRP A 1 85 ? 5.601 4.433 -2.651 1.00 81.25 85 TRP A CA 1
ATOM 668 C C . TRP A 1 85 ? 7.112 4.419 -2.508 1.00 81.25 85 TRP A C 1
ATOM 670 O O . TRP A 1 85 ? 7.620 4.220 -1.406 1.00 81.25 85 TRP A O 1
ATOM 680 N N . GLY A 1 86 ? 7.813 4.766 -3.589 1.00 79.38 86 GLY A N 1
ATOM 681 C CA . GLY A 1 86 ? 9.215 5.162 -3.509 1.00 79.38 86 GLY A CA 1
ATOM 682 C C . GLY A 1 86 ? 9.386 6.374 -2.586 1.00 79.38 86 GLY A C 1
ATOM 683 O O . GLY A 1 86 ? 8.652 7.369 -2.702 1.00 79.38 86 GLY A O 1
ATOM 684 N N . ARG A 1 87 ? 10.344 6.262 -1.663 1.00 78.06 87 ARG A N 1
ATOM 685 C CA . ARG A 1 87 ? 10.704 7.279 -0.672 1.00 78.06 87 ARG A CA 1
ATOM 686 C C . ARG A 1 87 ? 11.490 8.412 -1.343 1.00 78.06 87 ARG A C 1
ATOM 688 O O . ARG A 1 87 ? 12.572 8.175 -1.868 1.00 78.06 87 ARG A O 1
ATOM 695 N N . THR A 1 88 ? 10.946 9.629 -1.328 1.00 79.62 88 THR A N 1
ATOM 696 C CA . THR A 1 88 ? 11.616 10.842 -1.839 1.00 79.62 88 THR A CA 1
ATOM 697 C C . THR A 1 88 ? 11.457 11.992 -0.839 1.00 79.62 88 THR A C 1
ATOM 699 O O . THR A 1 88 ? 10.439 12.012 -0.132 1.00 79.62 88 THR A O 1
ATOM 702 N N . PRO A 1 89 ? 12.396 12.957 -0.775 1.00 78.69 89 PRO A N 1
ATOM 703 C CA . PRO A 1 89 ? 12.336 14.065 0.186 1.00 78.69 89 PRO A CA 1
ATOM 704 C C . PRO A 1 89 ? 11.025 14.862 0.123 1.00 78.69 89 PRO A C 1
ATOM 706 O O . PRO A 1 89 ? 10.440 15.211 1.148 1.00 78.69 89 PRO A O 1
ATOM 709 N N . GLU A 1 90 ? 10.486 15.080 -1.078 1.00 79.88 90 GLU A N 1
ATOM 710 C CA . GLU A 1 90 ? 9.227 15.808 -1.287 1.00 79.88 90 GLU A CA 1
ATOM 711 C C . GLU A 1 90 ? 8.047 15.062 -0.657 1.00 79.88 90 GLU A C 1
ATOM 713 O O . GLU A 1 90 ? 7.107 15.656 -0.134 1.00 79.88 90 GLU A O 1
ATOM 718 N N . ARG A 1 91 ? 8.083 13.728 -0.696 1.00 79.00 91 ARG A N 1
ATOM 719 C CA . ARG A 1 91 ? 7.012 12.887 -0.164 1.00 79.00 91 ARG A CA 1
ATOM 720 C C . ARG A 1 91 ? 7.104 12.716 1.343 1.00 79.00 91 ARG A C 1
ATOM 722 O O . ARG A 1 91 ? 6.051 12.555 1.964 1.00 79.00 91 ARG A O 1
ATOM 729 N N . GLU A 1 92 ? 8.308 12.741 1.906 1.00 80.81 92 GLU A N 1
ATOM 730 C CA . GLU A 1 92 ? 8.549 12.749 3.355 1.00 80.81 92 GLU A CA 1
ATOM 731 C C . GLU A 1 92 ? 8.054 14.043 4.004 1.00 80.81 92 GLU A C 1
ATOM 733 O O . GLU A 1 92 ? 7.483 14.019 5.098 1.00 80.81 92 GLU A O 1
ATOM 738 N N . ALA A 1 93 ? 8.183 15.167 3.292 1.00 80.75 93 ALA A N 1
ATOM 739 C CA . ALA A 1 93 ? 7.634 16.446 3.728 1.00 80.75 93 ALA A CA 1
ATOM 740 C C . ALA A 1 93 ? 6.105 16.402 3.902 1.00 80.75 93 ALA A C 1
ATOM 742 O O . ALA A 1 93 ? 5.572 17.096 4.769 1.00 80.75 93 ALA A O 1
ATOM 743 N N . ASP A 1 94 ? 5.408 15.545 3.148 1.00 76.38 94 ASP A N 1
ATOM 744 C CA . ASP A 1 94 ? 3.951 15.396 3.198 1.00 76.38 94 ASP A CA 1
ATOM 745 C C . ASP A 1 94 ? 3.476 14.251 4.118 1.00 76.38 94 ASP A C 1
ATOM 747 O O . ASP A 1 94 ? 2.418 14.370 4.737 1.00 76.38 94 ASP A O 1
ATOM 751 N N . CYS A 1 95 ? 4.203 13.130 4.230 1.00 73.25 95 CYS A N 1
ATOM 752 C CA . CYS A 1 95 ? 3.755 11.951 4.989 1.00 73.25 95 CYS A CA 1
ATOM 753 C C . CYS A 1 95 ? 4.886 11.141 5.629 1.00 73.25 95 CYS A C 1
ATOM 755 O O . CYS A 1 95 ? 6.041 11.213 5.226 1.00 73.25 95 CYS A O 1
ATOM 757 N N . LEU A 1 96 ? 4.504 10.307 6.598 1.00 78.69 96 LEU A N 1
ATOM 758 C CA . LEU A 1 96 ? 5.395 9.347 7.245 1.00 78.69 96 LEU A CA 1
ATOM 759 C C . LEU A 1 96 ? 5.496 8.061 6.421 1.00 78.69 96 LEU A C 1
ATOM 761 O O . LEU A 1 96 ? 4.503 7.640 5.826 1.00 78.69 96 LEU A O 1
ATOM 765 N N . PHE A 1 97 ? 6.682 7.455 6.426 1.00 77.00 97 PHE A N 1
ATOM 766 C CA . PHE A 1 97 ? 6.999 6.194 5.757 1.00 77.00 97 PHE A CA 1
ATOM 767 C C . PHE A 1 97 ? 7.338 5.122 6.799 1.00 77.00 97 PHE A C 1
ATOM 769 O O . PHE A 1 97 ? 8.023 5.409 7.782 1.00 77.00 97 PHE A O 1
ATOM 776 N N . SER A 1 98 ? 6.873 3.890 6.592 1.00 75.25 98 SER A N 1
ATOM 777 C CA . SER A 1 98 ? 7.309 2.738 7.392 1.00 75.25 98 SER A CA 1
ATOM 778 C C . SER A 1 98 ? 8.745 2.313 7.078 1.00 75.25 98 SER A C 1
ATOM 780 O O . SER A 1 98 ? 9.406 2.846 6.185 1.00 75.25 98 SER A O 1
ATOM 782 N N . ALA A 1 99 ? 9.195 1.262 7.766 1.00 75.69 99 ALA A N 1
ATOM 783 C CA . ALA A 1 99 ? 10.289 0.442 7.269 1.00 75.69 99 ALA A CA 1
ATOM 784 C C . ALA A 1 99 ? 9.980 -0.082 5.854 1.00 75.69 99 ALA A C 1
ATOM 786 O O . ALA A 1 99 ? 8.817 -0.209 5.455 1.00 75.69 99 ALA A O 1
ATOM 787 N N . VAL A 1 100 ? 11.042 -0.371 5.108 1.00 73.75 100 VAL A N 1
ATOM 788 C CA . VAL A 1 100 ? 10.964 -0.905 3.747 1.00 73.75 100 VAL A CA 1
ATOM 789 C C . VAL A 1 100 ? 10.253 -2.254 3.773 1.00 73.75 100 VAL A C 1
ATOM 791 O O . VAL A 1 100 ? 10.710 -3.156 4.469 1.00 73.75 100 VAL A O 1
ATOM 794 N N . VAL A 1 101 ? 9.164 -2.397 3.016 1.00 69.81 101 VAL A N 1
ATOM 795 C CA . VAL A 1 101 ? 8.435 -3.677 2.908 1.00 69.81 101 VAL A CA 1
ATOM 796 C C . VAL A 1 101 ? 8.710 -4.422 1.609 1.00 69.81 101 VAL A C 1
ATOM 798 O O . VAL A 1 101 ? 8.471 -5.619 1.517 1.00 69.81 101 VAL A O 1
ATOM 801 N N . TYR A 1 102 ? 9.215 -3.714 0.602 1.00 69.75 102 TYR A N 1
ATOM 802 C CA . TYR A 1 102 ? 9.511 -4.260 -0.711 1.00 69.75 102 TYR A CA 1
ATOM 803 C C . TYR A 1 102 ? 10.690 -3.506 -1.319 1.00 69.75 102 TYR A C 1
ATOM 805 O O . TYR A 1 102 ? 10.809 -2.287 -1.149 1.00 69.75 102 TYR A O 1
ATOM 813 N N . ARG A 1 103 ? 11.562 -4.252 -1.999 1.00 71.25 103 ARG A N 1
ATOM 814 C CA . ARG A 1 103 ? 12.740 -3.744 -2.694 1.00 71.25 103 ARG A CA 1
ATOM 815 C C . ARG A 1 103 ? 12.719 -4.270 -4.123 1.00 71.25 103 ARG A C 1
ATOM 817 O O . ARG A 1 103 ? 12.711 -5.479 -4.324 1.00 71.25 103 ARG A O 1
ATOM 824 N N . ASP A 1 104 ? 12.745 -3.363 -5.083 1.00 69.56 104 ASP A N 1
ATOM 825 C CA . ASP A 1 104 ? 12.924 -3.647 -6.499 1.00 69.56 104 ASP A CA 1
ATOM 826 C C . ASP A 1 104 ? 14.320 -3.252 -6.982 1.00 69.56 104 ASP A C 1
ATOM 828 O O . ASP A 1 104 ? 14.983 -2.363 -6.436 1.00 69.56 104 ASP A O 1
ATOM 832 N N . GLU A 1 105 ? 14.747 -3.934 -8.041 1.00 71.88 105 GLU A N 1
A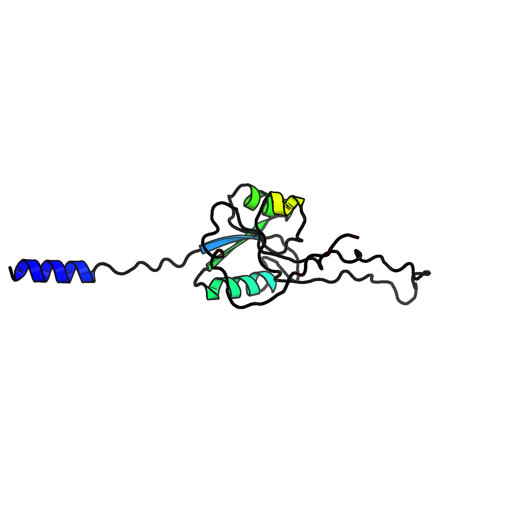TOM 833 C CA . GLU A 1 105 ? 15.950 -3.615 -8.795 1.00 71.88 105 GLU A CA 1
ATOM 834 C C . GLU A 1 105 ? 15.555 -3.221 -10.215 1.00 71.88 105 GLU A C 1
ATOM 836 O O . GLU A 1 105 ? 14.846 -3.946 -10.916 1.00 71.88 105 GLU A O 1
ATOM 841 N N . VAL A 1 106 ? 16.025 -2.052 -10.647 1.00 70.81 106 VAL A N 1
ATOM 842 C CA . VAL A 1 106 ? 15.813 -1.582 -12.014 1.00 70.81 106 VAL A CA 1
ATOM 843 C C . VAL A 1 106 ? 16.912 -2.163 -12.891 1.00 70.81 106 VAL A C 1
ATOM 845 O O . VAL A 1 106 ? 18.073 -1.765 -12.791 1.00 70.81 106 VAL A O 1
ATOM 848 N N . VAL A 1 107 ? 16.530 -3.091 -13.766 1.00 77.31 107 VAL A N 1
ATOM 849 C CA . VAL A 1 107 ? 17.433 -3.742 -14.720 1.00 77.31 107 VAL A CA 1
ATOM 850 C C . VAL A 1 107 ? 17.099 -3.339 -16.155 1.00 77.31 107 VAL A C 1
ATOM 852 O O . VAL A 1 107 ? 15.941 -3.109 -16.506 1.00 77.31 107 VAL A O 1
ATOM 855 N N . LEU A 1 108 ? 18.126 -3.255 -17.001 1.00 80.19 108 LEU A N 1
ATOM 856 C CA . LEU A 1 108 ? 17.973 -2.962 -18.423 1.00 80.19 108 LEU A CA 1
ATOM 857 C C . LEU A 1 108 ? 17.854 -4.266 -19.217 1.00 80.19 108 LEU A C 1
ATOM 859 O O . LEU A 1 108 ? 18.794 -5.058 -19.268 1.00 80.19 108 LEU A O 1
ATOM 863 N N . PHE A 1 109 ? 16.720 -4.461 -19.887 1.00 80.69 109 PHE A N 1
ATOM 864 C CA . PHE A 1 109 ? 16.538 -5.556 -20.839 1.00 80.69 109 PHE A CA 1
ATOM 865 C C . PHE A 1 109 ? 16.920 -5.107 -22.254 1.00 80.69 109 PHE A C 1
ATOM 867 O O . PHE A 1 109 ? 16.530 -4.028 -22.699 1.00 80.69 109 PHE A O 1
ATOM 874 N N . TYR A 1 110 ? 17.650 -5.952 -22.982 1.00 84.50 110 TYR A N 1
ATOM 875 C CA . TYR A 1 110 ? 17.980 -5.745 -24.393 1.00 84.50 110 TYR A CA 1
ATOM 876 C C . TYR A 1 110 ? 17.789 -7.035 -25.196 1.00 84.50 110 TYR A C 1
ATOM 878 O O . TYR A 1 110 ? 17.762 -8.141 -24.650 1.00 84.50 110 TYR A O 1
ATOM 886 N N . ARG A 1 111 ? 17.616 -6.893 -26.512 1.00 86.06 111 ARG A N 1
ATOM 887 C CA . ARG A 1 111 ? 17.399 -8.024 -27.422 1.00 86.06 111 ARG A CA 1
ATOM 888 C C . ARG A 1 111 ? 18.724 -8.759 -27.647 1.00 86.06 111 ARG A C 1
ATOM 890 O O . ARG A 1 111 ? 19.728 -8.109 -27.924 1.00 86.06 111 ARG A O 1
ATOM 897 N N . ARG A 1 112 ? 18.738 -10.098 -27.559 1.00 80.81 112 ARG A N 1
ATOM 898 C CA . ARG A 1 112 ? 19.978 -10.905 -27.681 1.00 80.81 112 ARG A CA 1
ATOM 899 C C . ARG A 1 112 ? 20.759 -10.639 -28.973 1.00 80.81 112 ARG A C 1
ATOM 901 O O . ARG A 1 112 ? 21.980 -10.650 -28.956 1.00 80.81 112 ARG A O 1
ATOM 908 N N . ASP A 1 113 ? 20.053 -10.414 -30.074 1.00 89.62 113 ASP A N 1
ATOM 909 C CA . ASP A 1 113 ? 20.592 -10.154 -31.416 1.00 89.62 113 ASP A CA 1
ATOM 910 C C . ASP A 1 113 ? 20.977 -8.682 -31.649 1.00 89.62 113 ASP A C 1
ATOM 912 O O . ASP A 1 113 ? 21.578 -8.358 -32.669 1.00 89.62 113 ASP A O 1
ATOM 916 N N . LYS A 1 114 ? 20.644 -7.782 -30.717 1.00 85.75 114 LYS A N 1
ATOM 917 C CA . LYS A 1 114 ? 21.026 -6.369 -30.765 1.00 85.75 114 LYS A CA 1
ATOM 918 C C . LYS A 1 114 ? 21.673 -5.957 -29.439 1.00 85.75 114 LYS A C 1
ATOM 920 O O . LYS A 1 114 ? 21.056 -5.219 -28.663 1.00 85.75 114 LYS A O 1
ATOM 925 N N . PRO A 1 115 ? 22.896 -6.444 -29.156 1.00 78.31 115 PRO A N 1
ATOM 926 C CA . PRO A 1 115 ? 23.632 -6.023 -27.976 1.00 78.31 115 PRO A CA 1
ATOM 927 C C . PRO A 1 115 ? 23.855 -4.510 -28.017 1.00 78.31 115 PRO A C 1
ATOM 929 O O . PRO A 1 115 ? 24.161 -3.930 -29.061 1.00 78.31 115 PRO A O 1
ATOM 932 N N . ILE A 1 116 ? 23.666 -3.864 -26.871 1.00 78.25 116 ILE A N 1
ATOM 933 C CA . ILE A 1 116 ? 23.908 -2.431 -26.725 1.00 78.25 116 ILE A CA 1
ATOM 934 C C . ILE A 1 116 ? 25.428 -2.244 -26.667 1.00 78.25 116 ILE A C 1
ATOM 936 O O . ILE A 1 116 ? 26.084 -2.730 -25.748 1.00 78.25 116 ILE A O 1
ATOM 940 N N . ALA A 1 117 ? 25.998 -1.607 -27.691 1.00 67.81 117 ALA A N 1
ATOM 941 C CA . ALA A 1 117 ? 27.432 -1.363 -27.774 1.00 67.81 117 ALA A CA 1
ATOM 942 C C . ALA A 1 117 ? 27.827 -0.238 -26.810 1.00 67.81 117 ALA A C 1
ATOM 944 O O . ALA A 1 117 ? 27.351 0.889 -26.929 1.00 67.81 117 ALA A O 1
ATOM 945 N N . GLY A 1 118 ? 28.711 -0.566 -25.871 1.00 60.84 118 GLY A N 1
ATOM 946 C CA . GLY A 1 118 ? 29.185 0.341 -24.838 1.00 60.84 118 GLY A CA 1
ATOM 947 C C . GLY A 1 118 ? 28.690 -0.091 -23.468 1.00 60.84 118 GLY A C 1
ATOM 948 O O . GLY A 1 118 ? 27.556 0.173 -23.083 1.00 60.84 118 GLY A O 1
ATOM 949 N N . THR A 1 119 ? 29.594 -0.669 -22.683 1.00 53.56 119 THR A N 1
ATOM 950 C CA . THR A 1 119 ? 29.578 -0.586 -21.220 1.00 53.56 119 THR A CA 1
ATOM 951 C C . THR A 1 119 ? 29.774 0.873 -20.796 1.00 53.56 119 THR A C 1
ATOM 953 O O . THR A 1 119 ? 30.711 1.215 -20.081 1.00 53.56 119 THR A O 1
ATOM 956 N N . ALA A 1 120 ? 28.891 1.769 -21.236 1.00 54.75 120 ALA A N 1
ATOM 957 C CA . ALA A 1 120 ? 28.512 2.871 -20.386 1.00 54.75 120 ALA A CA 1
ATOM 958 C C . ALA 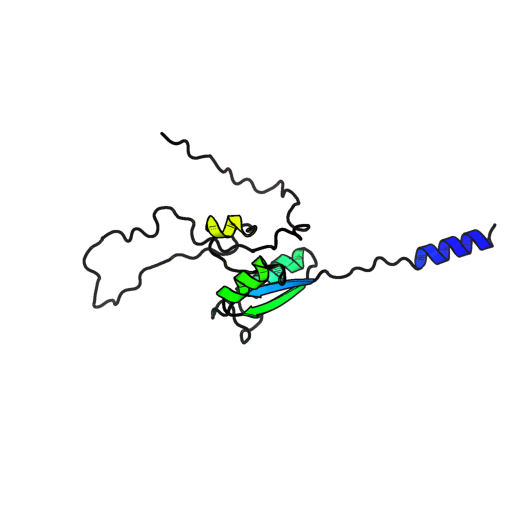A 1 120 ? 27.757 2.179 -19.262 1.00 54.75 120 ALA A C 1
ATOM 960 O O . ALA A 1 120 ? 26.606 1.783 -19.439 1.00 54.75 120 ALA A O 1
ATOM 961 N N . VAL A 1 121 ? 28.489 1.895 -18.180 1.00 54.91 121 VAL A N 1
ATOM 962 C CA . VAL A 1 121 ? 27.958 1.589 -16.856 1.00 54.91 121 VAL A CA 1
ATOM 963 C C . VAL A 1 121 ? 26.638 2.327 -16.773 1.00 54.91 121 VAL A C 1
ATOM 965 O O . VAL A 1 121 ? 26.656 3.555 -16.740 1.00 54.91 121 VAL A O 1
ATOM 968 N N . TRP A 1 122 ? 25.506 1.617 -16.868 1.00 46.59 122 TRP A N 1
ATOM 969 C CA . TRP A 1 122 ? 24.238 2.221 -16.495 1.00 46.59 122 TRP A CA 1
ATOM 970 C C . TRP A 1 122 ? 24.537 2.755 -15.103 1.00 46.59 122 TRP A C 1
ATOM 972 O O . TRP A 1 122 ? 24.850 1.936 -14.228 1.00 46.59 122 TRP A O 1
ATOM 982 N N . PRO A 1 123 ? 24.549 4.083 -14.879 1.00 50.50 123 PRO A N 1
ATOM 983 C CA . PRO A 1 123 ? 24.664 4.608 -13.542 1.00 50.50 123 PRO A CA 1
ATOM 984 C C . PRO A 1 123 ? 23.276 4.385 -12.951 1.00 50.50 123 PRO A C 1
ATOM 986 O O . PRO A 1 123 ? 22.548 5.331 -12.670 1.00 50.50 123 PRO A O 1
ATOM 989 N N . GLY A 1 124 ? 22.855 3.114 -12.860 1.00 49.03 124 GLY A N 1
ATOM 990 C CA . GLY A 1 124 ? 21.726 2.707 -12.055 1.00 49.03 124 GLY A CA 1
ATOM 991 C C . GLY A 1 124 ? 21.958 3.393 -10.740 1.00 49.03 124 GLY A C 1
ATOM 992 O O . GLY A 1 124 ? 23.100 3.366 -10.274 1.00 49.03 124 GLY A O 1
ATOM 993 N N . PRO A 1 125 ? 20.959 4.164 -10.297 1.00 48.16 125 PRO A N 1
ATOM 994 C CA . PRO A 1 125 ? 21.181 5.401 -9.577 1.00 48.16 125 PRO A CA 1
ATOM 995 C C . PRO A 1 125 ? 22.235 5.143 -8.514 1.00 48.16 125 PRO A C 1
ATOM 997 O O . PRO A 1 125 ? 21.993 4.350 -7.601 1.00 48.16 125 PRO A O 1
ATOM 1000 N N . SER A 1 126 ? 23.440 5.685 -8.730 1.00 41.72 126 SER A N 1
ATOM 1001 C CA . SER A 1 126 ? 24.602 5.380 -7.902 1.00 41.72 126 SER A CA 1
ATOM 1002 C C . SER A 1 126 ? 24.171 5.610 -6.460 1.00 41.72 126 SER A C 1
ATOM 1004 O O . SER A 1 126 ? 23.764 6.719 -6.116 1.00 41.72 126 SER A O 1
ATOM 1006 N N . SER A 1 127 ? 24.093 4.522 -5.691 1.00 39.97 127 SER A N 1
ATOM 1007 C CA . SER A 1 127 ? 23.671 4.503 -4.287 1.00 39.97 127 SER A CA 1
ATOM 1008 C C . SER A 1 127 ? 22.350 5.206 -3.927 1.00 39.97 127 SER A C 1
ATOM 1010 O O . SER A 1 127 ? 22.209 5.674 -2.800 1.00 39.97 127 SER A O 1
ATOM 1012 N N . SER A 1 128 ? 21.338 5.248 -4.797 1.00 38.47 128 SER A N 1
ATOM 1013 C CA . SER A 1 128 ? 20.026 5.769 -4.373 1.00 38.47 128 SER A CA 1
ATOM 1014 C C . SER A 1 128 ? 19.090 4.622 -4.029 1.00 38.47 128 SER A C 1
ATOM 1016 O O . SER A 1 128 ? 18.466 4.052 -4.915 1.00 38.47 128 SER A O 1
ATOM 1018 N N . THR A 1 129 ? 19.030 4.277 -2.740 1.00 39.12 129 THR A N 1
ATOM 1019 C CA . THR A 1 129 ? 17.844 3.723 -2.069 1.00 39.12 129 THR A CA 1
ATOM 1020 C C . THR A 1 129 ? 16.970 2.870 -2.989 1.00 39.12 129 THR A C 1
ATOM 1022 O O . THR A 1 129 ? 15.956 3.357 -3.488 1.00 39.12 129 THR A O 1
ATOM 1025 N N . ALA A 1 130 ? 17.387 1.617 -3.226 1.00 33.78 130 ALA A N 1
ATOM 1026 C CA . ALA A 1 130 ? 16.566 0.576 -3.847 1.00 33.78 130 ALA A CA 1
ATOM 1027 C C . ALA A 1 130 ? 15.113 0.794 -3.430 1.00 33.78 130 ALA A C 1
ATOM 1029 O O . ALA A 1 130 ? 14.880 0.845 -2.220 1.00 33.78 130 ALA A O 1
ATOM 1030 N N . CYS A 1 131 ? 14.241 1.093 -4.403 1.00 40.91 131 CYS A N 1
ATOM 1031 C CA . CYS A 1 131 ? 13.019 1.877 -4.231 1.00 40.91 131 CYS A CA 1
ATOM 1032 C C . CYS A 1 131 ? 12.204 1.330 -3.061 1.00 40.91 131 CYS A C 1
ATOM 1034 O O . CYS A 1 131 ? 11.404 0.405 -3.167 1.00 40.91 131 CYS A O 1
ATOM 1036 N N . ALA A 1 132 ? 12.491 1.893 -1.891 1.00 42.03 132 ALA A N 1
ATOM 1037 C CA . ALA A 1 132 ? 12.056 1.335 -0.639 1.00 42.03 132 ALA A CA 1
ATOM 1038 C C . ALA A 1 132 ? 10.595 1.699 -0.493 1.00 42.03 132 ALA A C 1
ATOM 1040 O O . ALA A 1 132 ? 10.248 2.801 -0.066 1.00 42.03 132 ALA A O 1
ATOM 1041 N N . SER A 1 133 ? 9.754 0.778 -0.929 1.00 47.06 133 SER A N 1
ATOM 1042 C CA . SER A 1 133 ? 8.321 0.923 -0.865 1.00 47.06 133 SER A CA 1
ATOM 1043 C C . SER A 1 133 ? 7.913 0.856 0.594 1.00 47.06 133 SER A C 1
ATOM 1045 O O . SER A 1 133 ? 8.163 -0.144 1.271 1.00 47.06 133 SER A O 1
ATOM 1047 N N . ALA A 1 134 ? 7.334 1.943 1.090 1.00 50.94 134 ALA A N 1
ATOM 1048 C CA . ALA A 1 134 ? 6.901 2.038 2.475 1.00 50.94 134 ALA A CA 1
ATOM 1049 C C . ALA A 1 134 ? 5.444 2.492 2.589 1.00 50.94 134 ALA A C 1
ATOM 1051 O O . ALA A 1 134 ? 4.876 3.107 1.682 1.00 50.94 134 ALA A O 1
ATOM 1052 N N . PHE A 1 135 ? 4.847 2.156 3.731 1.00 50.38 135 PHE A N 1
ATOM 1053 C CA . PHE A 1 135 ? 3.507 2.560 4.121 1.00 50.38 135 PHE A CA 1
ATOM 1054 C C . PHE A 1 135 ? 3.472 4.048 4.361 1.00 50.38 135 PHE A C 1
ATOM 1056 O O . PHE A 1 135 ? 4.158 4.556 5.247 1.00 50.38 135 PHE A O 1
ATOM 1063 N N . ARG A 1 136 ? 2.630 4.732 3.595 1.00 53.97 136 ARG A N 1
ATOM 1064 C CA . ARG A 1 136 ? 2.277 6.119 3.842 1.00 53.97 136 ARG A CA 1
ATOM 1065 C C . ARG A 1 136 ? 1.231 6.162 4.946 1.00 53.97 136 ARG A C 1
ATOM 1067 O O . ARG A 1 136 ? 0.219 5.496 4.797 1.00 53.97 136 ARG A O 1
ATOM 1074 N N . TRP A 1 137 ? 1.421 6.979 5.978 1.00 53.97 137 TRP A N 1
ATOM 1075 C CA . TRP A 1 137 ? 0.376 7.308 6.959 1.00 53.97 137 TRP A CA 1
ATOM 1076 C C . TRP A 1 137 ? 0.017 8.796 6.920 1.00 53.97 137 TRP A C 1
ATOM 1078 O O . TRP A 1 137 ? 0.899 9.655 6.821 1.00 53.97 137 TRP A O 1
ATOM 1088 N N . ALA A 1 138 ? -1.271 9.112 7.071 1.00 42.97 138 ALA A N 1
ATOM 1089 C CA . ALA A 1 138 ? -1.731 10.459 7.378 1.00 42.97 138 ALA A CA 1
ATOM 1090 C C . ALA A 1 138 ? -1.226 10.857 8.777 1.00 42.97 138 ALA A C 1
ATOM 1092 O O . ALA A 1 138 ? -1.520 10.199 9.779 1.00 42.97 138 ALA A O 1
ATOM 1093 N N . ARG A 1 139 ? -0.472 11.961 8.848 1.00 45.81 139 ARG A N 1
ATOM 1094 C CA . ARG A 1 139 ? 0.279 12.417 10.035 1.00 45.81 139 ARG A CA 1
ATOM 1095 C C . ARG A 1 139 ? -0.584 12.603 11.304 1.00 45.81 139 ARG A C 1
ATOM 1097 O O . ARG A 1 139 ? -0.054 12.612 12.406 1.00 45.81 139 ARG A O 1
ATOM 1104 N N . GLN A 1 140 ? -1.909 12.708 11.171 1.00 38.81 140 GLN A N 1
ATOM 1105 C CA . GLN A 1 140 ? -2.852 12.953 12.272 1.00 38.81 140 GLN A CA 1
ATOM 1106 C C . GLN A 1 140 ? -3.258 11.706 13.089 1.00 38.81 140 GLN A C 1
ATOM 1108 O O . GLN A 1 140 ? -3.823 11.864 14.169 1.00 38.81 140 GLN A O 1
ATOM 1113 N N . ARG A 1 141 ? -3.007 10.473 12.615 1.00 42.31 141 ARG A N 1
ATOM 1114 C CA . ARG A 1 141 ? -3.534 9.237 13.248 1.00 42.31 141 ARG A CA 1
ATOM 1115 C C . ARG A 1 141 ? -2.493 8.149 13.555 1.00 42.31 141 ARG A C 1
ATOM 1117 O O . ARG A 1 141 ? -2.865 7.011 13.827 1.00 42.31 141 ARG A O 1
ATOM 1124 N N . CYS A 1 142 ? -1.200 8.478 13.589 1.00 40.78 142 CYS A N 1
ATOM 1125 C CA . CYS A 1 142 ? -0.140 7.537 13.983 1.00 40.78 142 CYS A CA 1
ATOM 1126 C C . CYS A 1 142 ? -0.161 7.215 15.492 1.00 40.78 142 CYS A C 1
ATOM 1128 O O . CYS A 1 142 ? 0.697 7.676 16.238 1.00 40.78 142 CYS A O 1
ATOM 1130 N N . ARG A 1 143 ? -1.121 6.403 15.956 1.00 40.03 143 ARG A N 1
ATOM 1131 C CA . ARG A 1 143 ? -1.071 5.791 17.301 1.00 40.03 143 ARG A CA 1
ATOM 1132 C C . ARG A 1 143 ? -0.338 4.447 17.332 1.00 40.03 143 ARG A C 1
ATOM 1134 O O . ARG A 1 143 ? 0.177 4.080 18.379 1.00 40.03 143 ARG A O 1
ATOM 1141 N N . TYR A 1 144 ? -0.253 3.735 16.208 1.00 40.81 144 TYR A N 1
ATOM 1142 C CA . TYR A 1 144 ? 0.094 2.307 16.221 1.00 40.81 144 TYR A CA 1
ATOM 1143 C C . TYR A 1 144 ? 1.579 1.978 16.076 1.00 40.81 144 TYR A C 1
ATOM 1145 O O . TYR A 1 144 ? 2.032 0.980 16.624 1.00 40.81 144 TYR A O 1
ATOM 1153 N N . TRP A 1 145 ? 2.360 2.823 15.401 1.00 40.72 145 TRP A N 1
ATOM 1154 C CA . TRP A 1 145 ? 3.774 2.530 15.123 1.00 40.72 145 TRP A CA 1
ATOM 1155 C C . TRP A 1 145 ? 4.758 3.368 15.948 1.00 40.72 145 TRP A C 1
ATOM 1157 O O . TRP A 1 145 ? 5.955 3.349 15.695 1.00 40.72 145 TRP A O 1
ATOM 1167 N N . ASN A 1 146 ? 4.276 4.112 16.949 1.00 33.22 146 ASN A N 1
ATOM 1168 C CA . ASN A 1 146 ? 5.145 4.850 17.870 1.00 33.22 146 ASN A CA 1
ATOM 1169 C C . ASN A 1 146 ? 5.392 4.075 19.176 1.00 33.22 146 ASN A C 1
ATOM 1171 O O . ASN A 1 146 ? 5.472 4.665 20.250 1.00 33.22 146 ASN A O 1
ATOM 1175 N N . LYS A 1 147 ? 5.491 2.740 19.098 1.00 27.72 147 LYS A N 1
ATOM 1176 C CA . LYS A 1 147 ? 6.219 1.975 20.113 1.00 27.72 147 LYS A CA 1
ATOM 1177 C C . LYS A 1 147 ? 7.661 1.840 19.624 1.00 27.72 147 LYS A C 1
ATOM 1179 O O . LYS A 1 147 ? 7.858 1.293 18.538 1.00 27.72 147 LYS A O 1
ATOM 1184 N N . PRO A 1 148 ? 8.663 2.339 20.369 1.00 29.66 148 PRO A N 1
ATOM 1185 C CA . PRO A 1 148 ? 10.053 2.114 20.016 1.00 29.66 148 PRO A CA 1
ATOM 1186 C C . PRO A 1 148 ? 10.282 0.606 20.065 1.00 29.66 148 PRO A C 1
ATOM 1188 O O . PRO A 1 148 ? 10.232 0.000 21.133 1.00 29.66 148 PRO A O 1
ATOM 1191 N N . ASN A 1 149 ? 10.466 -0.017 18.902 1.00 32.03 149 ASN A N 1
ATOM 1192 C CA . ASN A 1 149 ? 10.840 -1.418 18.839 1.00 32.03 149 ASN A CA 1
ATOM 1193 C C . ASN A 1 149 ? 12.319 -1.497 19.231 1.00 32.03 149 ASN A C 1
ATOM 1195 O O . ASN A 1 149 ? 13.224 -1.439 18.400 1.00 32.03 149 ASN A O 1
ATOM 1199 N N . SER A 1 150 ? 12.561 -1.542 20.537 1.00 33.78 150 SER A N 1
ATOM 1200 C CA . SER A 1 150 ? 13.844 -1.833 21.156 1.00 33.78 150 SER A CA 1
ATOM 1201 C C . SER A 1 150 ? 14.197 -3.304 20.918 1.00 33.78 150 SER A C 1
ATOM 1203 O O . SER A 1 150 ? 14.105 -4.088 21.851 1.00 33.78 150 SER A O 1
ATOM 1205 N N . ALA A 1 151 ? 14.505 -3.697 19.674 1.00 30.48 151 ALA A N 1
ATOM 1206 C CA . ALA A 1 151 ? 15.178 -4.960 19.316 1.00 30.48 151 ALA A CA 1
ATOM 1207 C C . ALA A 1 151 ? 15.310 -5.149 17.787 1.00 30.48 151 ALA A C 1
ATOM 1209 O O . ALA A 1 151 ? 14.908 -6.169 17.238 1.00 30.48 151 ALA A O 1
ATOM 1210 N N . ALA A 1 152 ? 15.880 -4.185 17.065 1.00 31.05 152 ALA A N 1
ATOM 1211 C CA . ALA A 1 152 ? 16.470 -4.468 15.754 1.00 31.05 152 ALA A CA 1
ATOM 1212 C C . ALA A 1 152 ? 17.611 -3.481 15.516 1.00 31.05 152 ALA A C 1
ATOM 1214 O O . ALA A 1 152 ? 17.413 -2.374 15.020 1.00 31.05 152 ALA A O 1
ATOM 1215 N N . GLY A 1 153 ? 18.808 -3.866 15.958 1.00 29.30 153 GLY A N 1
ATOM 1216 C CA . GLY A 1 153 ? 20.027 -3.116 15.707 1.00 29.30 153 GLY A CA 1
ATOM 1217 C C . GLY A 1 153 ? 20.307 -3.043 14.211 1.00 29.30 153 GLY A C 1
ATOM 1218 O O . GLY A 1 153 ? 20.850 -3.979 13.637 1.00 29.30 153 GLY A O 1
ATOM 1219 N N . TYR A 1 154 ? 19.987 -1.908 13.601 1.00 27.48 154 TYR A N 1
ATOM 1220 C CA . TYR A 1 154 ? 20.616 -1.473 12.363 1.00 27.48 154 TYR A CA 1
ATOM 1221 C C . TYR A 1 154 ? 21.289 -0.135 12.636 1.00 27.48 154 TYR A C 1
ATOM 1223 O O . TYR A 1 154 ? 20.662 0.917 12.712 1.00 27.48 154 TYR A O 1
ATOM 1231 N N . SER A 1 155 ? 22.597 -0.240 12.861 1.00 24.39 155 SER A N 1
ATOM 1232 C CA . SER A 1 155 ? 23.533 0.861 13.024 1.00 24.39 155 SER A CA 1
ATOM 1233 C C . SER A 1 155 ? 23.540 1.712 11.755 1.00 24.39 155 SER A C 1
ATOM 1235 O O . SER A 1 155 ? 24.143 1.347 10.748 1.00 24.39 155 SER A O 1
ATOM 1237 N N . THR A 1 156 ? 22.860 2.854 11.786 1.00 33.72 156 THR A N 1
ATOM 1238 C CA . THR A 1 156 ? 23.143 3.943 10.856 1.00 33.72 156 THR A CA 1
ATOM 1239 C C . THR A 1 156 ? 24.418 4.625 11.339 1.00 33.72 156 THR A C 1
ATOM 1241 O O . THR A 1 156 ? 24.364 5.534 12.167 1.00 33.72 156 THR A O 1
ATOM 1244 N N . LYS A 1 157 ? 25.581 4.176 10.854 1.00 23.34 157 LYS A N 1
ATOM 1245 C CA . LYS A 1 157 ? 26.785 5.014 10.902 1.00 23.34 157 LYS A CA 1
ATOM 1246 C C . LYS A 1 157 ? 26.525 6.249 10.026 1.00 23.34 157 LYS A C 1
ATOM 1248 O O . LYS A 1 157 ? 26.175 6.065 8.858 1.00 23.34 157 LYS A O 1
ATOM 1253 N N . PRO A 1 158 ? 26.661 7.480 10.543 1.00 29.30 158 PRO A N 1
ATOM 1254 C CA . PRO A 1 158 ? 26.610 8.669 9.708 1.00 29.30 158 PRO A CA 1
ATOM 1255 C C . PRO A 1 158 ? 27.850 8.698 8.809 1.00 29.30 158 PRO A C 1
ATOM 1257 O O . PRO A 1 158 ? 28.964 8.453 9.270 1.00 29.30 158 PRO A O 1
ATOM 1260 N N . ALA A 1 159 ? 27.644 8.959 7.519 1.00 29.91 159 ALA A N 1
ATOM 1261 C CA . ALA A 1 159 ? 28.723 9.293 6.605 1.00 29.91 159 ALA A CA 1
ATOM 1262 C C . ALA A 1 159 ? 29.279 10.662 7.020 1.00 29.91 159 ALA A C 1
ATOM 1264 O O . ALA A 1 159 ? 28.606 11.681 6.865 1.00 29.91 159 ALA A O 1
ATOM 1265 N N . GLU A 1 160 ? 30.478 10.667 7.600 1.00 25.38 160 GLU A N 1
ATOM 1266 C CA . GLU A 1 160 ? 31.291 11.872 7.716 1.00 25.38 160 GLU A CA 1
ATOM 1267 C C . GLU A 1 160 ? 31.680 12.332 6.310 1.00 25.38 160 GLU A C 1
ATOM 1269 O O . GLU A 1 160 ? 32.194 11.570 5.491 1.00 25.38 160 GLU A O 1
ATOM 1274 N N . MET A 1 161 ? 31.362 13.593 6.043 1.00 26.97 161 MET A N 1
ATOM 1275 C CA . MET A 1 161 ? 31.763 14.352 4.873 1.00 26.97 161 MET A CA 1
ATOM 1276 C C . MET A 1 161 ? 33.205 14.822 5.106 1.00 26.97 161 MET A C 1
ATOM 1278 O O . MET A 1 161 ? 33.477 15.492 6.103 1.00 26.97 161 MET A O 1
ATOM 1282 N N . SER A 1 162 ? 34.123 14.435 4.222 1.00 31.77 162 SER A N 1
ATOM 1283 C CA . SER A 1 162 ? 35.472 14.999 4.073 1.00 31.77 162 SER A CA 1
ATOM 1284 C C . SER A 1 162 ? 35.663 15.423 2.628 1.00 31.77 162 SER A C 1
ATOM 1286 O O . SER A 1 162 ? 35.167 14.681 1.748 1.00 31.77 162 SER A O 1
#

Radius of gyration: 23.4 Å; chains: 1; bounding box: 64×30×84 Å

Sequence (162 aa):
MRRLLTALLLCAGLCQPAQSQEQIRIAIGEWPPFIGEALPHYGVVPQLLNEAFATQGVSVEYGFFPWKRAYTEVKQGRWQASAIWGRTPEREADCLFSAVVYRDEVVLFYRRDKPIAGTAVWPGPSSSTACASAFRWARQRCRYWNKPNSAAGYSTKPAEMS